Protein AF-A0AAN9PXI4-F1 (afdb_monomer_lite)

Sequence (102 aa):
MTLRRLSSAINKPSTNDISIYRMPASLSMQGKGKSHATWIKQLNDPLQVIHPEIEDIIELEKARQWEGLEPIPSEGFSSLPVTQAVGSMITNEYSKGYPDAR

Organism: Canavalia gladiata (NCBI:txid3824)

Secondary structure (DSSP, 8-state):
------------------------TTS----TTSHHHHHHHHHHS-HHHH-HHHHHHHHHHHHHHHHS----TT--PPPHHHHHHHTSGGGG----S-TT--

pLDDT: mean 76.48, std 25.67, range [32.84, 98.56]

Foldseek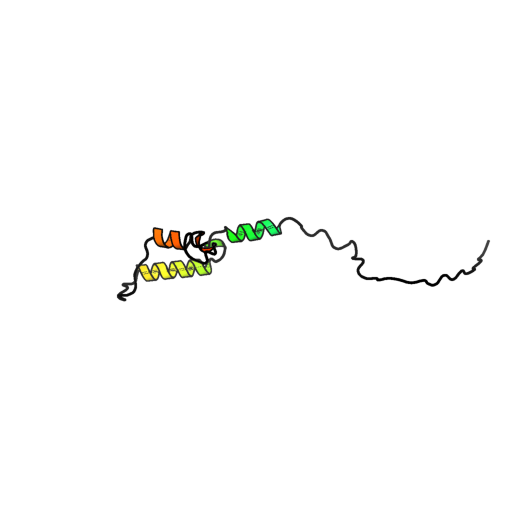 3Di:
DDDDDDDDDDDDDDDDDDDDDPDPPPPDDPDDPPPVVVVVCQVPDDCCVNPVVVVVVVVVVVVVVVVDDDPDPVDDDDDPVVVVVVPDPPVVDDDPDDVPPD

Structure (mmCIF, N/CA/C/O backbone):
data_AF-A0AAN9PXI4-F1
#
_entry.id   AF-A0AAN9PXI4-F1
#
loop_
_atom_site.group_PDB
_atom_site.id
_atom_site.type_symbol
_atom_site.label_atom_id
_atom_site.label_alt_id
_atom_site.label_comp_id
_atom_site.label_asym_id
_atom_site.label_entity_id
_atom_site.label_seq_id
_atom_site.pdbx_PDB_ins_code
_atom_site.Cartn_x
_atom_site.Cartn_y
_atom_site.Cartn_z
_atom_site.occupancy
_atom_site.B_iso_or_equiv
_atom_site.auth_seq_id
_atom_site.auth_comp_id
_atom_site.auth_asym_id
_atom_site.auth_atom_id
_atom_site.pdbx_PDB_model_num
ATOM 1 N N . MET A 1 1 ? -0.611 28.567 92.867 1.00 42.19 1 MET A N 1
ATOM 2 C CA . MET A 1 1 ? 0.851 28.782 92.913 1.00 42.19 1 MET A CA 1
ATOM 3 C C . MET A 1 1 ? 1.328 29.194 91.532 1.00 42.19 1 MET A C 1
ATOM 5 O O . MET A 1 1 ? 1.082 28.488 90.565 1.00 42.19 1 MET A O 1
ATOM 9 N N . THR A 1 2 ? 1.894 30.390 91.453 1.00 32.84 2 THR A N 1
ATOM 10 C CA . THR A 1 2 ? 2.290 31.131 90.253 1.00 32.84 2 THR A CA 1
ATOM 11 C C . THR A 1 2 ? 3.766 30.934 89.891 1.00 32.84 2 THR A C 1
ATOM 13 O O . THR A 1 2 ? 4.613 30.946 90.772 1.00 32.84 2 THR A O 1
ATOM 16 N N . LEU A 1 3 ? 4.016 30.913 88.576 1.00 34.16 3 LEU A N 1
ATOM 17 C CA . LEU A 1 3 ? 5.112 31.556 87.828 1.00 34.16 3 LEU A CA 1
ATOM 18 C C . LEU A 1 3 ? 6.585 31.099 87.977 1.00 34.16 3 LEU A C 1
ATOM 20 O O . LEU A 1 3 ? 7.262 31.379 88.955 1.00 34.16 3 LEU A O 1
ATOM 24 N N . ARG A 1 4 ? 7.088 30.626 86.819 1.00 41.34 4 ARG A N 1
ATOM 25 C CA . ARG A 1 4 ? 8.221 31.163 86.027 1.00 41.34 4 ARG A CA 1
ATOM 26 C C . ARG A 1 4 ? 9.636 31.062 86.629 1.00 41.34 4 ARG A C 1
ATOM 28 O O . ARG A 1 4 ? 9.985 31.792 87.547 1.00 41.34 4 ARG A O 1
ATOM 35 N N . ARG A 1 5 ? 10.531 30.372 85.907 1.00 37.91 5 ARG A N 1
ATOM 36 C CA . ARG A 1 5 ? 11.911 30.857 85.726 1.00 37.91 5 ARG A CA 1
ATOM 37 C C . ARG A 1 5 ? 12.480 30.481 84.353 1.00 37.91 5 ARG A C 1
ATOM 39 O O . ARG A 1 5 ? 12.539 29.315 83.986 1.00 37.91 5 ARG A O 1
ATOM 46 N N . LEU A 1 6 ? 12.840 31.526 83.613 1.00 38.25 6 LEU A N 1
ATOM 47 C CA . LEU A 1 6 ? 13.599 31.543 82.361 1.00 38.25 6 LEU A CA 1
ATOM 48 C C . LEU A 1 6 ? 15.103 31.483 82.662 1.00 38.25 6 LEU A C 1
ATOM 50 O O . LEU A 1 6 ? 15.532 32.158 83.596 1.00 38.25 6 LEU A O 1
ATOM 54 N N . SER A 1 7 ? 15.870 30.795 81.811 1.00 36.50 7 SER A N 1
ATOM 55 C CA . SER A 1 7 ? 17.274 31.113 81.458 1.00 36.50 7 SER A CA 1
ATOM 56 C C . SER A 1 7 ? 17.770 30.067 80.443 1.00 36.50 7 SER A C 1
ATOM 58 O O . SER A 1 7 ? 17.930 28.906 80.793 1.00 36.50 7 SER A O 1
ATOM 60 N N . SER A 1 8 ? 17.723 30.336 79.135 1.00 37.66 8 SER A N 1
ATOM 61 C CA . SER A 1 8 ? 18.779 30.968 78.319 1.00 37.66 8 SER A CA 1
ATOM 62 C C . SER A 1 8 ? 20.061 30.133 78.196 1.00 37.66 8 SER A C 1
ATOM 64 O O . SER A 1 8 ? 20.972 30.269 79.007 1.00 37.66 8 SER A O 1
ATOM 66 N N . ALA A 1 9 ? 20.164 29.347 77.123 1.00 39.34 9 ALA A N 1
ATOM 67 C CA . ALA A 1 9 ? 21.447 28.942 76.558 1.00 39.34 9 ALA A CA 1
ATOM 68 C C . ALA A 1 9 ? 21.346 28.971 75.029 1.00 39.34 9 ALA A C 1
ATOM 70 O O . ALA A 1 9 ? 20.667 28.167 74.393 1.00 39.34 9 ALA A O 1
ATOM 71 N N . ILE A 1 10 ? 21.979 30.001 74.481 1.00 41.91 10 ILE A N 1
ATOM 72 C CA . ILE A 1 10 ? 22.245 30.239 73.071 1.00 41.91 10 ILE A CA 1
ATOM 73 C C . ILE A 1 10 ? 23.156 29.117 72.574 1.00 41.91 10 ILE A C 1
ATOM 75 O O . ILE A 1 10 ? 24.229 28.927 73.131 1.00 41.91 10 ILE A O 1
ATOM 79 N N . ASN A 1 11 ? 22.763 28.428 71.507 1.00 38.38 11 ASN A N 1
ATOM 80 C CA . ASN A 1 11 ? 23.711 27.728 70.648 1.00 38.38 11 ASN A CA 1
ATOM 81 C C . ASN A 1 11 ? 23.388 28.075 69.194 1.00 38.38 11 ASN A C 1
ATOM 83 O O . ASN A 1 11 ? 22.360 27.691 68.641 1.00 38.38 11 ASN A O 1
ATOM 87 N N . LYS A 1 12 ? 24.277 28.864 68.602 1.00 36.66 12 LYS A N 1
ATOM 88 C CA . LYS A 1 12 ? 24.357 29.214 67.183 1.00 36.66 12 LYS A CA 1
ATOM 89 C C . LYS A 1 12 ? 25.854 29.157 66.834 1.00 36.66 12 LYS A C 1
ATOM 91 O O . LYS A 1 12 ? 26.664 29.449 67.708 1.00 36.66 12 LYS A O 1
ATOM 96 N N . PRO A 1 13 ? 26.224 28.974 65.566 1.00 44.25 13 PRO A N 1
ATOM 97 C CA . PRO A 1 13 ? 26.107 27.758 64.765 1.00 44.25 13 PRO A CA 1
ATOM 98 C C . PRO A 1 13 ? 27.508 27.247 64.347 1.00 44.25 13 PRO A C 1
ATOM 100 O O . PRO A 1 13 ? 28.476 27.997 64.387 1.00 44.25 13 PRO A O 1
ATOM 103 N N . SER A 1 14 ? 27.620 26.008 63.866 1.00 35.44 14 SER A N 1
ATOM 104 C CA . SER A 1 14 ? 28.750 25.593 63.015 1.00 35.44 14 SER A CA 1
ATOM 105 C C . SER A 1 14 ? 28.206 24.593 61.991 1.00 35.44 14 SER A C 1
ATOM 107 O O . SER A 1 14 ? 27.852 23.479 62.352 1.00 35.44 14 SER A O 1
ATOM 109 N N . THR A 1 15 ? 27.747 25.091 60.841 1.00 37.88 15 THR A N 1
ATOM 110 C CA . THR A 1 15 ? 28.467 25.143 59.549 1.00 37.88 15 THR A CA 1
ATOM 111 C C . THR A 1 15 ? 28.334 23.839 58.761 1.00 37.88 15 THR A C 1
ATOM 113 O O . THR A 1 15 ? 28.874 22.820 59.181 1.00 37.88 15 THR A O 1
ATOM 116 N N . ASN A 1 16 ? 27.713 23.980 57.579 1.00 38.41 16 ASN A N 1
ATOM 117 C CA . ASN A 1 16 ? 27.807 23.124 56.386 1.00 38.41 16 ASN A CA 1
ATOM 118 C C . ASN A 1 16 ? 26.824 21.929 56.402 1.00 38.41 16 ASN A C 1
ATOM 120 O O . ASN A 1 16 ? 26.879 21.102 57.297 1.00 38.41 16 ASN A O 1
ATOM 124 N N . ASP A 1 17 ? 25.878 21.728 55.483 1.00 34.78 17 ASP A N 1
ATOM 125 C CA . ASP A 1 17 ? 25.641 22.331 54.176 1.00 34.78 17 ASP A CA 1
ATOM 126 C C . ASP A 1 17 ? 24.232 21.938 53.663 1.00 34.78 17 ASP A C 1
ATOM 128 O O . ASP A 1 17 ? 23.763 20.826 53.891 1.00 34.78 17 ASP A O 1
ATOM 132 N N . ILE A 1 18 ? 23.595 22.868 52.939 1.00 37.62 18 ILE A N 1
ATOM 133 C CA . ILE A 1 18 ? 22.631 22.650 51.838 1.00 37.62 18 ILE A CA 1
ATOM 134 C C . ILE A 1 18 ? 21.244 22.046 52.202 1.00 37.62 18 ILE A C 1
ATOM 136 O O . ILE A 1 18 ? 20.970 20.854 52.101 1.00 37.62 18 ILE A O 1
ATOM 140 N N . SER A 1 19 ? 20.299 22.956 52.496 1.00 44.34 19 SER A N 1
ATOM 141 C CA . SER A 1 19 ? 18.893 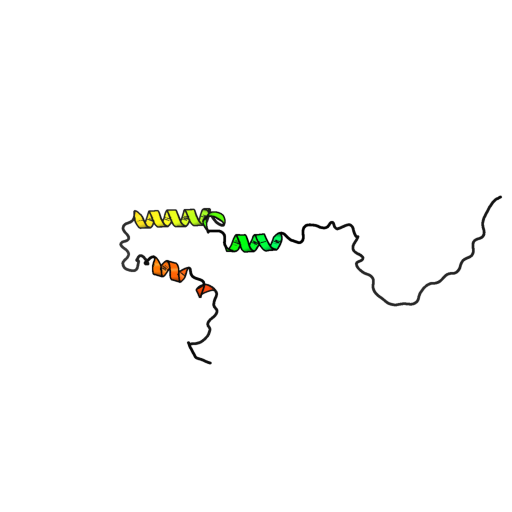22.882 52.023 1.00 44.34 19 SER A CA 1
ATOM 142 C C . SER A 1 19 ? 18.920 22.663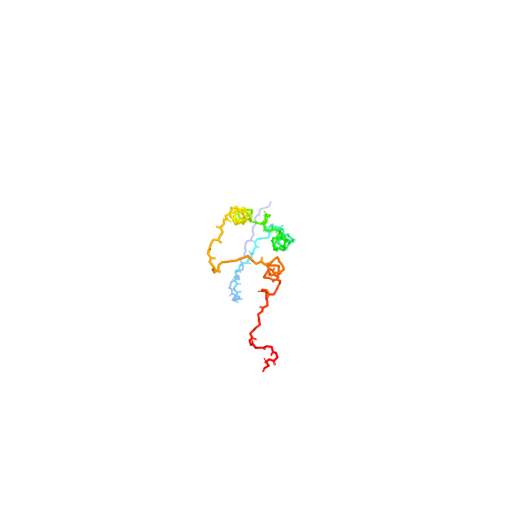 50.500 1.00 44.34 19 SER A C 1
ATOM 144 O O . SER A 1 19 ? 19.845 23.165 49.879 1.00 44.34 19 SER A O 1
ATOM 146 N N . ILE A 1 20 ? 18.031 21.927 49.823 1.00 39.44 20 ILE A N 1
ATOM 147 C CA . ILE A 1 20 ? 16.667 22.344 49.450 1.00 39.44 20 ILE A CA 1
ATOM 148 C C . ILE A 1 20 ? 15.887 21.116 48.926 1.00 39.44 20 ILE A C 1
ATOM 150 O O . ILE A 1 20 ? 16.472 20.227 48.317 1.00 39.44 20 ILE A O 1
ATOM 154 N N . TYR A 1 21 ? 14.561 21.132 49.116 1.00 33.91 21 TYR A N 1
ATOM 155 C CA . TYR A 1 21 ? 13.534 20.163 48.671 1.00 33.91 21 TYR A CA 1
ATOM 156 C C . TYR A 1 21 ? 13.173 19.006 49.623 1.00 33.91 21 TYR A C 1
ATOM 158 O O . TYR A 1 21 ? 13.253 17.828 49.289 1.00 33.91 21 TYR A O 1
ATOM 166 N N . ARG A 1 22 ? 12.596 19.348 50.784 1.00 43.53 22 ARG A N 1
ATOM 167 C CA . ARG A 1 22 ? 11.615 18.472 51.448 1.00 43.53 22 ARG A CA 1
ATOM 168 C C . ARG A 1 22 ? 10.278 18.607 50.710 1.00 43.53 22 ARG A C 1
ATOM 170 O O . ARG A 1 22 ? 9.568 19.590 50.906 1.00 43.53 22 ARG A O 1
ATOM 177 N N . MET A 1 23 ? 9.954 17.647 49.848 1.00 43.47 23 MET A N 1
ATOM 178 C CA . MET A 1 23 ? 8.632 17.554 49.218 1.00 43.47 23 MET A CA 1
ATOM 179 C C . MET A 1 23 ? 7.559 17.264 50.285 1.00 43.47 23 MET A C 1
ATOM 181 O O . MET A 1 23 ? 7.797 16.424 51.158 1.00 43.47 23 MET A O 1
ATOM 185 N N . PRO A 1 24 ? 6.389 17.928 50.259 1.00 41.69 24 PRO A N 1
ATOM 186 C CA . PRO A 1 24 ? 5.292 17.581 51.151 1.00 41.69 24 PRO A CA 1
ATOM 187 C C . PRO A 1 24 ? 4.755 16.190 50.792 1.00 41.69 24 PRO A C 1
ATOM 189 O O . PRO A 1 24 ? 4.493 15.889 49.628 1.00 41.69 24 PRO A O 1
ATOM 192 N N . ALA A 1 25 ? 4.557 15.347 51.807 1.00 52.38 25 ALA A N 1
ATOM 193 C CA . ALA A 1 25 ? 4.014 13.989 51.707 1.00 52.38 25 ALA A CA 1
ATOM 194 C C . ALA A 1 25 ? 2.511 13.949 51.339 1.00 52.38 25 ALA A C 1
ATOM 196 O O . ALA A 1 25 ? 1.779 13.070 51.785 1.00 52.38 25 ALA A O 1
ATOM 197 N N . SER A 1 26 ? 2.032 14.923 50.564 1.00 46.06 26 SER A N 1
ATOM 198 C CA . SER A 1 26 ? 0.636 15.058 50.144 1.00 46.06 26 SER A CA 1
ATOM 199 C C . SER A 1 26 ? 0.448 15.039 48.628 1.00 46.06 26 SER A C 1
ATOM 201 O O . SER A 1 26 ? -0.690 15.145 48.173 1.00 46.06 26 SER A O 1
ATOM 203 N N . LEU A 1 27 ? 1.507 14.828 47.832 1.00 39.56 27 LEU A N 1
ATOM 204 C CA . LEU A 1 27 ? 1.334 14.490 46.419 1.00 39.56 27 LEU A CA 1
ATOM 205 C C . LEU A 1 27 ? 0.924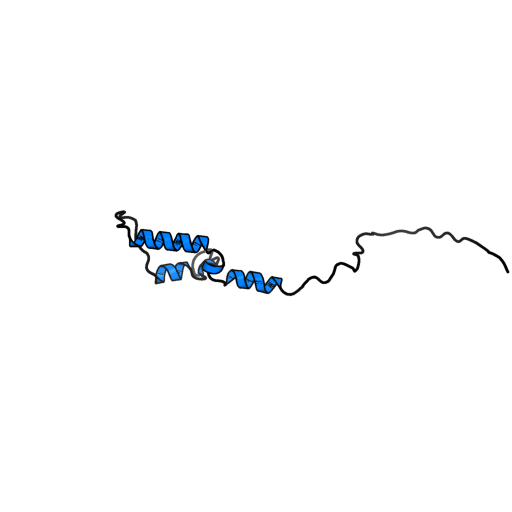 13.016 46.297 1.00 39.56 27 LEU A C 1
ATOM 207 O O . LEU A 1 27 ? 1.725 12.114 46.066 1.00 39.56 27 LEU A O 1
ATOM 211 N N . SER A 1 28 ? -0.361 12.831 46.591 1.00 43.12 28 SER A N 1
ATOM 212 C CA . SER A 1 28 ? -1.273 11.801 46.122 1.00 43.12 28 SER A CA 1
ATOM 213 C C . SER A 1 28 ? -0.672 10.843 45.092 1.00 43.12 28 SER A C 1
ATOM 215 O O . SER A 1 28 ? -0.181 11.226 44.031 1.00 43.12 28 SER A O 1
ATOM 217 N N . MET A 1 29 ? -0.786 9.561 45.422 1.00 46.94 29 MET A N 1
ATOM 218 C CA . MET A 1 29 ? -0.483 8.409 44.589 1.00 46.94 29 MET A CA 1
ATOM 219 C C . MET A 1 29 ? -1.352 8.355 43.318 1.00 46.94 29 MET A C 1
ATOM 221 O O . MET A 1 29 ? -2.239 7.510 43.194 1.00 46.94 29 MET A O 1
ATOM 225 N N . GLN A 1 30 ? -1.092 9.209 42.328 1.00 47.84 30 GLN A N 1
ATOM 226 C CA . GLN A 1 30 ? -1.676 9.050 40.996 1.00 47.84 30 GLN A CA 1
ATOM 227 C C . GLN A 1 30 ? -0.924 7.968 40.190 1.00 47.84 30 GLN A C 1
ATOM 229 O O . GLN A 1 30 ? 0.093 8.214 39.549 1.00 47.84 30 GLN A O 1
ATOM 234 N N . GLY A 1 31 ? -1.473 6.749 40.206 1.00 48.69 31 GLY A N 1
ATOM 235 C CA . GLY A 1 31 ? -1.656 5.930 38.997 1.00 48.69 31 GLY A CA 1
ATOM 236 C C . GLY A 1 31 ? -0.422 5.382 38.267 1.00 48.69 31 GLY A C 1
ATOM 237 O O . GLY A 1 31 ? -0.383 5.398 37.037 1.00 48.69 31 GLY A O 1
ATOM 238 N N . LYS A 1 32 ? 0.563 4.843 38.985 1.00 50.44 32 LYS A N 1
ATOM 239 C CA . LYS A 1 32 ? 1.744 4.176 38.407 1.00 50.44 32 LYS A CA 1
ATOM 240 C C . LYS A 1 32 ? 1.371 2.767 37.900 1.00 50.44 32 LYS A C 1
ATOM 242 O O . LYS A 1 32 ? 1.479 1.797 38.638 1.00 50.44 32 LYS A O 1
ATOM 247 N N . GLY A 1 33 ? 0.859 2.650 36.671 1.00 51.97 33 GLY A N 1
ATOM 248 C CA . GLY A 1 33 ? 0.571 1.330 36.076 1.00 51.97 33 GLY A CA 1
ATOM 249 C C . GLY A 1 33 ? -0.208 1.293 34.757 1.00 51.97 33 GLY A C 1
ATOM 250 O O . GLY A 1 33 ? -0.254 0.245 34.124 1.00 51.97 33 GLY A O 1
ATOM 251 N N . LYS A 1 34 ? -0.808 2.408 34.312 1.00 53.66 34 LYS A N 1
ATOM 252 C CA . LYS A 1 34 ? -1.677 2.423 33.115 1.00 53.66 34 LYS A CA 1
ATOM 253 C C . LYS A 1 34 ? -1.040 3.014 31.855 1.00 53.66 34 LYS A C 1
ATOM 255 O O . LYS A 1 34 ? -1.522 2.735 30.768 1.00 53.66 34 LYS A O 1
ATOM 260 N N . SER A 1 35 ? 0.035 3.796 31.972 1.00 63.56 35 SER A N 1
ATOM 261 C CA . SER A 1 35 ? 0.631 4.495 30.822 1.00 63.56 35 SER A CA 1
ATOM 262 C C . SER A 1 35 ? 1.247 3.545 29.798 1.00 63.56 35 SER A C 1
ATOM 264 O O . SER A 1 35 ? 1.119 3.786 28.604 1.00 63.56 35 SER A O 1
ATOM 266 N N . HIS A 1 36 ? 1.868 2.450 30.248 1.00 63.56 36 HIS A N 1
ATOM 267 C CA . HIS A 1 36 ? 2.582 1.524 29.369 1.00 63.56 36 HIS A CA 1
ATOM 268 C C . HIS A 1 36 ? 1.653 0.731 28.436 1.00 63.56 36 HIS A C 1
ATOM 270 O O . HIS A 1 36 ? 2.006 0.454 27.297 1.00 63.56 36 HIS A O 1
ATOM 276 N N . ALA A 1 37 ? 0.451 0.381 28.896 1.00 72.75 37 ALA A N 1
ATOM 277 C CA . ALA A 1 37 ? -0.512 -0.343 28.069 1.00 72.75 37 ALA A CA 1
ATOM 278 C C . ALA A 1 37 ? -1.087 0.535 26.940 1.00 72.75 37 ALA A C 1
ATOM 280 O O . ALA A 1 37 ? -1.426 0.021 25.878 1.00 72.75 37 ALA A O 1
ATOM 281 N N . THR A 1 38 ? -1.168 1.854 27.145 1.00 87.50 38 THR A N 1
ATOM 282 C CA . THR A 1 38 ? -1.842 2.772 26.216 1.00 87.50 38 THR A CA 1
ATOM 283 C C . THR A 1 38 ? -1.068 2.995 24.915 1.00 87.50 38 THR A C 1
ATOM 285 O O . THR A 1 38 ? -1.657 2.892 23.845 1.00 87.50 38 THR A O 1
ATOM 288 N N . TRP A 1 39 ? 0.242 3.262 24.975 1.00 91.25 39 TRP A N 1
ATOM 289 C CA . TRP A 1 39 ? 1.041 3.523 23.764 1.00 91.25 39 TRP A CA 1
ATOM 290 C C . TRP A 1 39 ? 1.285 2.252 22.942 1.00 91.25 39 TRP A C 1
ATOM 292 O O . TRP A 1 39 ? 1.239 2.298 21.720 1.00 91.25 39 TRP A O 1
ATOM 302 N N . ILE A 1 40 ? 1.459 1.097 23.596 1.00 93.31 40 ILE A N 1
ATOM 303 C CA . ILE A 1 40 ? 1.562 -0.194 22.897 1.00 93.31 40 ILE A CA 1
ATOM 304 C C . ILE A 1 40 ? 0.268 -0.508 22.155 1.00 93.31 40 ILE A C 1
ATOM 306 O O . ILE A 1 40 ? 0.315 -0.970 21.016 1.00 93.31 40 ILE A O 1
ATOM 310 N N . LYS A 1 41 ? -0.883 -0.252 22.787 1.00 93.06 41 LYS A N 1
ATOM 311 C CA . LYS A 1 41 ? -2.179 -0.403 22.128 1.00 93.06 41 LYS A CA 1
ATOM 312 C C . LYS A 1 41 ? -2.252 0.496 20.893 1.00 93.06 41 LYS A C 1
ATOM 314 O O . LYS A 1 41 ? -2.553 0.004 19.816 1.00 93.06 41 LYS A O 1
ATOM 319 N N . GLN A 1 42 ? -1.876 1.767 21.033 1.00 93.75 42 GLN A N 1
ATOM 320 C CA . GLN A 1 42 ? -1.882 2.717 19.923 1.00 93.75 42 GLN A CA 1
ATOM 321 C C . GLN A 1 42 ? -1.013 2.270 18.734 1.00 93.75 42 GLN A C 1
ATOM 323 O O . GLN A 1 42 ? -1.412 2.462 17.594 1.00 93.75 42 GLN A O 1
ATOM 328 N N . LEU A 1 43 ? 0.151 1.658 18.982 1.00 95.19 43 LEU A N 1
ATOM 329 C CA . LEU A 1 43 ? 1.049 1.176 17.922 1.00 95.19 43 LEU A CA 1
ATOM 330 C C . LEU A 1 43 ? 0.515 -0.040 17.145 1.00 95.19 43 LEU A C 1
ATOM 332 O O . LEU A 1 43 ? 0.998 -0.301 16.049 1.00 95.19 43 LEU A O 1
ATOM 336 N N . ASN A 1 44 ? -0.424 -0.800 17.717 1.00 95.94 44 ASN A N 1
ATOM 337 C CA . ASN A 1 44 ? -0.943 -2.041 17.125 1.00 95.94 44 ASN A CA 1
ATOM 338 C C . ASN A 1 44 ? -2.420 -1.955 16.712 1.00 95.94 44 ASN A C 1
ATOM 340 O O . ASN A 1 44 ? -2.931 -2.879 16.080 1.00 95.94 44 ASN A O 1
ATOM 344 N N . ASP A 1 45 ? -3.120 -0.889 17.098 1.00 96.19 45 ASP A N 1
ATOM 345 C CA . ASP A 1 45 ? -4.477 -0.627 16.635 1.00 96.19 45 ASP A CA 1
ATOM 346 C C . ASP A 1 45 ? -4.469 -0.362 15.114 1.00 96.19 45 ASP A C 1
ATOM 348 O O . ASP A 1 45 ? -3.509 0.197 14.575 1.00 96.19 45 ASP A O 1
ATOM 352 N N . PRO A 1 46 ? -5.537 -0.746 14.399 1.00 97.44 46 PRO A N 1
ATOM 353 C CA . PRO A 1 46 ? -5.606 -0.577 12.954 1.00 97.44 46 PRO A CA 1
ATOM 354 C C . PRO A 1 46 ? -5.767 0.903 12.567 1.00 97.44 46 PRO A C 1
ATOM 356 O O . PRO A 1 46 ? -6.246 1.720 13.362 1.00 97.44 46 PRO A O 1
ATOM 359 N N . LEU A 1 47 ? -5.405 1.247 11.324 1.00 95.81 47 LEU A N 1
ATOM 360 C CA . LEU A 1 47 ? -5.390 2.633 10.838 1.00 95.81 47 LEU A CA 1
ATOM 361 C C . LEU A 1 47 ? -6.746 3.329 11.014 1.00 95.81 47 LEU A C 1
ATOM 363 O O . LEU A 1 47 ? -6.784 4.476 11.440 1.00 95.81 47 LEU A O 1
ATOM 367 N N . GLN A 1 48 ? -7.849 2.609 10.808 1.00 96.56 48 GLN A N 1
ATOM 368 C CA . GLN A 1 48 ? -9.215 3.118 10.956 1.00 96.56 48 GLN A CA 1
ATOM 369 C C . GLN A 1 48 ? -9.525 3.601 12.379 1.00 96.56 48 GLN A C 1
ATOM 371 O O . GLN A 1 48 ? -10.315 4.520 12.571 1.00 96.56 48 GLN A O 1
ATOM 376 N N . VAL A 1 49 ? -8.913 2.979 13.392 1.00 95.94 49 VAL A N 1
ATOM 377 C CA . VAL A 1 49 ? -9.120 3.335 14.803 1.00 95.94 49 VAL A CA 1
ATOM 378 C C . VAL A 1 49 ? -8.242 4.519 15.201 1.00 95.94 49 VAL A C 1
ATOM 380 O O . VAL A 1 49 ? -8.671 5.357 15.991 1.00 95.94 49 VAL A O 1
ATOM 383 N N . ILE A 1 50 ? -7.019 4.591 14.669 1.00 96.31 50 ILE A N 1
ATOM 384 C CA . ILE A 1 50 ? -6.050 5.635 15.028 1.00 96.31 50 ILE A CA 1
ATOM 385 C C . ILE A 1 50 ? -6.263 6.920 14.212 1.00 96.31 50 ILE A C 1
ATOM 387 O O . ILE A 1 50 ? -6.198 8.015 14.769 1.00 96.31 50 ILE A O 1
ATOM 391 N N . HIS A 1 51 ? -6.535 6.792 12.912 1.00 97.06 51 HIS A N 1
ATOM 392 C CA . HIS A 1 51 ? -6.674 7.885 11.947 1.00 97.06 51 HIS A CA 1
ATOM 393 C C . HIS A 1 51 ? -7.801 7.611 10.927 1.00 97.06 51 HIS A C 1
ATOM 395 O O . HIS A 1 51 ? -7.516 7.346 9.756 1.00 97.06 51 HIS A O 1
ATOM 401 N N . PRO A 1 52 ? -9.083 7.721 11.329 1.00 97.38 52 PRO A N 1
ATOM 402 C CA . PRO A 1 52 ? -10.219 7.497 10.427 1.00 97.38 52 PRO A CA 1
ATOM 403 C C . PRO A 1 52 ? -10.223 8.445 9.218 1.00 97.38 52 PRO A C 1
ATOM 405 O O . PRO A 1 52 ? -10.517 8.020 8.111 1.00 97.38 52 PRO A O 1
ATOM 408 N N . GLU A 1 53 ? -9.800 9.700 9.394 1.00 97.56 53 GLU A N 1
ATOM 409 C CA . GLU A 1 53 ? -9.720 10.674 8.293 1.00 97.56 53 GLU A CA 1
ATOM 410 C C . GLU A 1 53 ? -8.735 10.246 7.191 1.00 97.56 53 GLU A C 1
ATOM 412 O O . GLU A 1 53 ? -8.963 10.510 6.014 1.00 97.56 53 GLU A O 1
ATOM 417 N N . ILE A 1 54 ? -7.635 9.574 7.558 1.00 97.88 54 ILE A N 1
ATOM 418 C CA . ILE A 1 54 ? -6.648 9.077 6.587 1.00 97.88 54 ILE A CA 1
ATOM 419 C C . ILE A 1 54 ? -7.201 7.857 5.853 1.00 97.88 54 ILE A C 1
ATOM 421 O O . ILE A 1 54 ? -7.001 7.742 4.645 1.00 97.88 54 ILE A O 1
ATOM 425 N N . GLU A 1 55 ? -7.902 6.969 6.561 1.00 97.94 55 GLU A N 1
ATOM 426 C CA . GLU A 1 55 ? -8.588 5.847 5.918 1.00 97.94 55 GLU A CA 1
ATOM 427 C C . GLU A 1 55 ? -9.579 6.349 4.863 1.00 97.94 55 GLU A C 1
ATOM 429 O O . GLU A 1 55 ? -9.547 5.880 3.728 1.00 97.94 55 GLU A O 1
ATOM 434 N N . ASP A 1 56 ? -10.400 7.343 5.208 1.00 98.38 56 ASP A N 1
ATOM 435 C CA . ASP A 1 56 ? -11.391 7.908 4.291 1.00 98.38 56 ASP A CA 1
ATOM 436 C C . ASP A 1 56 ? -10.726 8.474 3.026 1.00 98.38 56 ASP A C 1
ATOM 438 O O . ASP A 1 56 ? -11.202 8.244 1.915 1.00 98.38 56 ASP A O 1
ATOM 442 N N . ILE A 1 57 ? -9.582 9.156 3.162 1.00 98.56 57 ILE A N 1
ATOM 443 C CA . ILE A 1 57 ? -8.803 9.648 2.014 1.00 98.56 57 ILE A CA 1
ATOM 444 C C . ILE A 1 57 ? -8.309 8.486 1.140 1.00 98.56 57 ILE A C 1
ATOM 446 O O . ILE A 1 57 ? -8.369 8.573 -0.088 1.00 98.56 57 ILE A O 1
ATOM 450 N N . ILE A 1 58 ? -7.834 7.397 1.750 1.00 98.25 58 ILE A N 1
ATOM 451 C CA . ILE A 1 58 ? -7.374 6.207 1.023 1.00 98.25 58 ILE A CA 1
ATOM 452 C C . ILE A 1 58 ? -8.537 5.553 0.266 1.00 98.25 58 ILE A C 1
ATOM 454 O O . ILE A 1 58 ? -8.367 5.177 -0.893 1.00 98.25 58 ILE A O 1
ATOM 458 N N . GLU A 1 59 ? -9.713 5.426 0.881 1.00 98.31 59 GLU A N 1
ATOM 459 C CA . GLU A 1 59 ? -10.903 4.859 0.232 1.00 98.31 59 GLU A CA 1
ATOM 460 C C . GLU A 1 59 ? -11.414 5.736 -0.917 1.00 98.31 59 GLU A C 1
ATOM 462 O O . GLU A 1 59 ? -11.750 5.220 -1.985 1.00 98.31 59 GLU A O 1
ATOM 467 N N . LEU A 1 60 ? -11.393 7.061 -0.753 1.00 98.38 60 LEU A N 1
ATOM 468 C CA . LEU A 1 60 ? -11.722 7.996 -1.831 1.00 98.38 60 LEU A CA 1
ATOM 469 C C . LEU A 1 60 ? -10.756 7.871 -3.017 1.00 98.38 60 LEU A C 1
ATOM 471 O O . LEU A 1 60 ? -11.198 7.874 -4.167 1.00 98.38 60 LEU A O 1
ATOM 475 N N . GLU A 1 61 ? -9.455 7.713 -2.766 1.00 98.25 61 GLU A N 1
ATOM 476 C CA . GLU A 1 61 ? -8.476 7.518 -3.840 1.00 98.25 61 GLU A CA 1
ATOM 477 C C . GLU A 1 61 ? -8.627 6.149 -4.518 1.00 98.25 61 GLU A C 1
ATOM 479 O O . GLU A 1 61 ? -8.532 6.059 -5.743 1.00 98.25 61 GLU A O 1
ATOM 484 N N . LYS A 1 62 ? -8.937 5.087 -3.762 1.00 97.81 62 LYS A N 1
ATOM 485 C CA . LYS A 1 62 ? -9.272 3.775 -4.342 1.00 97.81 62 LYS A CA 1
ATOM 486 C C . LYS A 1 62 ? -10.475 3.876 -5.278 1.00 97.81 62 LYS A C 1
ATOM 488 O O . LYS A 1 62 ? -10.425 3.338 -6.382 1.00 97.81 62 LYS A O 1
ATOM 493 N N . ALA A 1 63 ? -11.532 4.578 -4.864 1.00 98.00 63 ALA A N 1
ATOM 494 C CA . ALA A 1 63 ? -12.712 4.801 -5.696 1.00 98.00 63 ALA A CA 1
ATOM 495 C C . ALA A 1 63 ? -12.366 5.606 -6.959 1.00 98.00 63 ALA A C 1
ATOM 497 O O . ALA A 1 63 ? -12.743 5.208 -8.061 1.00 98.00 63 ALA A O 1
ATOM 498 N N . ARG A 1 64 ? -11.564 6.673 -6.831 1.00 98.12 64 ARG A N 1
ATOM 499 C CA . ARG A 1 64 ? -11.094 7.467 -7.978 1.00 98.12 64 ARG A CA 1
ATOM 500 C C . ARG A 1 64 ? -10.330 6.610 -8.992 1.00 98.12 64 ARG A C 1
ATOM 502 O O . ARG A 1 64 ? -10.590 6.714 -10.189 1.00 98.12 64 ARG A O 1
ATOM 509 N N . GLN A 1 65 ? -9.405 5.772 -8.524 1.00 97.44 65 GLN A N 1
ATOM 510 C CA . GLN A 1 65 ? -8.619 4.879 -9.383 1.00 97.44 65 GLN A CA 1
ATOM 511 C C . GLN A 1 65 ? -9.464 3.776 -10.024 1.00 97.44 65 GLN A C 1
ATOM 513 O O . GLN A 1 65 ? -9.169 3.359 -11.140 1.00 97.44 65 GLN A O 1
ATOM 518 N N . TRP A 1 66 ? -10.506 3.302 -9.338 1.00 96.94 66 TRP A N 1
ATOM 519 C CA . TRP A 1 66 ? -11.441 2.325 -9.892 1.00 96.94 66 TRP A CA 1
ATOM 520 C C . TRP A 1 66 ? -12.270 2.936 -11.025 1.00 96.94 66 TRP A C 1
ATOM 522 O O . TRP A 1 66 ? -12.423 2.329 -12.085 1.00 96.94 66 TRP A O 1
ATOM 532 N N . GLU A 1 67 ? -12.864 4.104 -10.785 1.00 97.12 67 GLU A N 1
ATOM 533 C CA . GLU A 1 67 ? -13.823 4.728 -11.703 1.00 97.12 67 GLU A CA 1
ATOM 534 C C . GLU A 1 67 ? -13.142 5.419 -12.895 1.00 97.12 67 GLU A C 1
ATOM 536 O O . GLU A 1 67 ? -13.747 5.567 -13.960 1.00 97.12 67 GLU A O 1
ATOM 541 N N . GLY A 1 68 ? -11.889 5.846 -12.725 1.00 92.88 68 GLY A N 1
ATOM 542 C CA . GLY A 1 68 ? -11.112 6.549 -13.736 1.00 92.88 68 GLY A CA 1
ATOM 543 C C . GLY A 1 68 ? -10.458 5.628 -14.767 1.00 92.88 68 GLY A C 1
ATOM 544 O O . GLY A 1 68 ? -9.909 4.578 -14.448 1.00 92.88 68 GLY A O 1
ATOM 545 N N . LEU A 1 69 ? -10.439 6.072 -16.026 1.00 92.12 69 LEU A N 1
ATOM 546 C CA . LEU A 1 69 ? -9.458 5.585 -16.994 1.00 92.12 69 LEU A CA 1
ATOM 547 C C . LEU A 1 69 ? -8.172 6.379 -16.783 1.00 92.12 69 LEU A C 1
ATOM 549 O O . LEU A 1 69 ? -8.207 7.599 -16.913 1.00 92.12 69 LEU A O 1
ATOM 553 N N . GLU A 1 70 ? -7.064 5.702 -16.489 1.00 91.50 70 GLU A N 1
ATOM 554 C CA . GLU A 1 70 ? -5.761 6.337 -16.265 1.00 91.50 70 GLU A CA 1
ATOM 555 C C . GLU A 1 70 ? -4.900 6.227 -17.542 1.00 91.50 70 GLU A C 1
ATOM 557 O O . GLU A 1 70 ? -4.360 5.155 -17.829 1.00 91.50 70 GLU A O 1
ATOM 562 N N . PRO A 1 71 ? -4.810 7.282 -18.384 1.00 93.50 71 PRO A N 1
ATOM 563 C CA . PRO A 1 71 ? -4.139 7.212 -19.684 1.00 93.50 71 PRO A CA 1
ATOM 564 C C . PRO A 1 71 ? -2.636 7.520 -19.609 1.00 93.50 71 PRO A C 1
ATOM 566 O O . PRO A 1 71 ? -1.974 7.572 -20.647 1.00 93.50 71 PRO A O 1
ATOM 569 N N . ILE A 1 72 ? -2.101 7.791 -18.418 1.00 96.88 72 ILE A N 1
ATOM 570 C CA . ILE A 1 72 ? -0.723 8.240 -18.227 1.00 96.88 72 ILE A CA 1
ATOM 571 C C . ILE A 1 72 ? 0.226 7.033 -18.364 1.00 96.88 72 ILE A C 1
ATOM 573 O O . ILE A 1 72 ? 0.210 6.150 -17.510 1.00 96.88 72 ILE A O 1
ATOM 577 N N . PRO A 1 73 ? 1.104 6.969 -19.388 1.00 94.94 73 PRO A N 1
ATOM 578 C CA . PRO A 1 73 ? 1.872 5.750 -19.681 1.00 94.94 73 PRO A CA 1
ATOM 579 C C . PRO A 1 73 ? 2.907 5.353 -18.620 1.00 94.94 73 PRO A C 1
ATOM 581 O O . PRO A 1 73 ? 3.392 4.225 -18.624 1.00 94.94 73 PRO A O 1
ATOM 584 N N . SER A 1 74 ? 3.309 6.293 -17.765 1.00 97.06 74 SER A N 1
ATOM 585 C CA . SER A 1 74 ? 4.254 6.054 -16.671 1.00 97.06 74 SER A CA 1
ATOM 586 C C . SER A 1 74 ? 3.585 5.577 -15.385 1.00 97.06 74 SER A C 1
ATOM 588 O O . SER A 1 74 ? 4.289 5.177 -14.460 1.00 97.06 74 SER A O 1
ATOM 590 N N . GLU A 1 75 ? 2.259 5.664 -15.298 1.00 96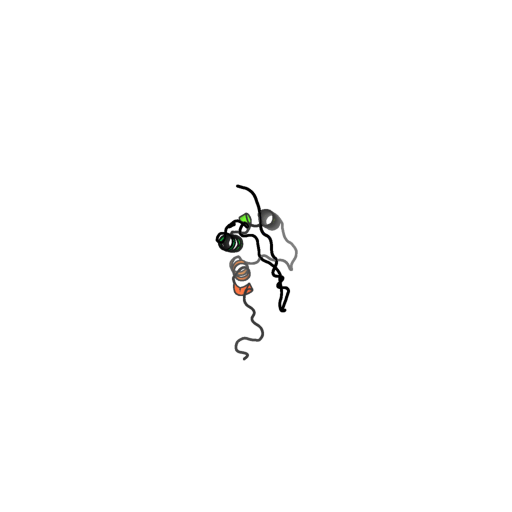.25 75 GLU A N 1
ATOM 591 C CA . GLU A 1 75 ? 1.503 5.231 -14.129 1.00 96.25 75 GLU A CA 1
ATOM 592 C C . GLU A 1 75 ? 1.068 3.770 -14.266 1.00 96.25 75 GLU A C 1
ATOM 594 O O . GLU A 1 75 ? 0.972 3.212 -15.360 1.00 96.25 75 GLU A O 1
ATOM 599 N N . GLY A 1 76 ? 0.844 3.118 -13.127 1.00 93.38 76 GLY A N 1
ATOM 600 C CA . GLY A 1 76 ? 0.432 1.723 -13.079 1.00 93.38 76 GLY A CA 1
ATOM 601 C C . GLY A 1 76 ? 0.011 1.298 -11.678 1.00 93.38 76 GLY A C 1
ATOM 602 O O . GLY A 1 76 ? 0.250 2.000 -10.697 1.00 93.38 76 GLY A O 1
ATOM 603 N N . PHE A 1 77 ? -0.601 0.118 -11.584 1.00 96.50 77 PHE A N 1
ATOM 604 C CA . PHE A 1 77 ? -1.083 -0.440 -10.323 1.00 96.50 77 PHE A CA 1
ATOM 605 C C . PHE A 1 77 ? -0.128 -1.511 -9.797 1.00 96.50 77 PHE A C 1
ATOM 607 O O . PHE A 1 77 ? 0.231 -2.455 -10.503 1.00 96.50 77 PHE A O 1
ATOM 614 N N . SER A 1 78 ? 0.273 -1.378 -8.533 1.00 97.12 78 SER A N 1
ATOM 615 C CA . SER A 1 78 ? 1.071 -2.395 -7.849 1.00 97.12 78 SER A CA 1
ATOM 616 C C . SER A 1 78 ? 0.211 -3.602 -7.465 1.00 97.12 78 SER A C 1
ATOM 618 O O . SER A 1 78 ? -0.964 -3.469 -7.124 1.00 97.12 78 SER A O 1
ATOM 620 N N . SER A 1 79 ? 0.804 -4.797 -7.478 1.00 98.12 79 SER A N 1
ATOM 621 C CA . SER A 1 79 ? 0.130 -6.005 -6.990 1.00 98.12 79 SER A CA 1
ATOM 622 C C . SER A 1 79 ? 0.010 -6.005 -5.460 1.00 98.12 79 SER A C 1
ATOM 624 O O . SER A 1 79 ? 0.873 -5.475 -4.757 1.00 98.12 79 SER A O 1
ATOM 626 N N . LEU A 1 80 ? -1.025 -6.666 -4.927 1.00 97.81 80 LEU A N 1
ATOM 627 C CA . LEU A 1 80 ? -1.236 -6.770 -3.479 1.00 97.81 80 LEU A CA 1
ATOM 628 C C . LEU A 1 80 ? -0.013 -7.332 -2.716 1.00 97.81 80 LEU A C 1
ATOM 630 O O . LEU A 1 80 ? 0.349 -6.731 -1.704 1.00 97.81 80 LEU A O 1
ATOM 634 N N . PRO A 1 81 ? 0.681 -8.397 -3.180 1.00 98.44 81 PRO A N 1
ATOM 635 C CA . PRO A 1 81 ? 1.872 -8.902 -2.493 1.00 98.44 81 PRO A CA 1
ATOM 636 C C . PRO A 1 81 ? 3.007 -7.876 -2.391 1.00 98.44 81 PRO A C 1
ATOM 638 O O . PRO A 1 81 ? 3.702 -7.828 -1.378 1.00 98.44 81 PRO A O 1
ATOM 641 N N . VAL A 1 82 ? 3.185 -7.029 -3.412 1.00 98.19 82 VAL A N 1
ATOM 642 C CA . VAL A 1 82 ? 4.203 -5.966 -3.393 1.00 98.19 82 VAL A CA 1
ATOM 643 C C . VAL A 1 82 ? 3.844 -4.918 -2.342 1.00 98.19 82 VAL A C 1
ATOM 645 O O . VAL A 1 82 ? 4.684 -4.578 -1.513 1.00 98.19 82 VAL A O 1
ATOM 648 N N . THR A 1 83 ? 2.591 -4.460 -2.306 1.00 97.56 83 THR A N 1
ATOM 649 C CA . THR A 1 83 ? 2.130 -3.491 -1.298 1.00 97.56 83 THR A CA 1
ATOM 650 C C . THR A 1 83 ? 2.222 -4.056 0.126 1.00 97.56 83 THR A C 1
ATOM 652 O O . THR A 1 83 ? 2.630 -3.348 1.044 1.00 97.56 83 THR A O 1
ATOM 655 N N . GLN A 1 84 ? 1.927 -5.347 0.318 1.00 98.12 84 GLN A N 1
ATOM 656 C CA . GLN A 1 84 ? 2.100 -6.032 1.606 1.00 98.12 84 GLN A CA 1
ATOM 657 C C . GLN A 1 84 ? 3.569 -6.100 2.044 1.00 98.12 84 GLN A C 1
ATOM 659 O O . GLN A 1 84 ? 3.868 -5.872 3.214 1.00 98.12 84 GLN A O 1
ATOM 664 N N . ALA A 1 85 ? 4.490 -6.385 1.119 1.00 98.00 85 ALA A 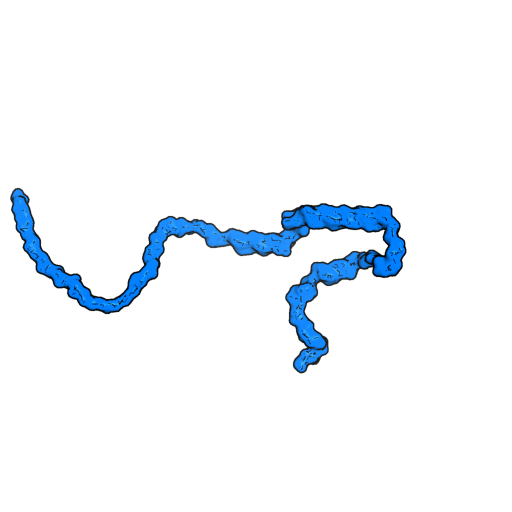N 1
ATOM 665 C CA . ALA A 1 85 ? 5.921 -6.403 1.416 1.00 98.00 85 ALA A CA 1
ATOM 666 C C . ALA A 1 85 ? 6.446 -5.007 1.795 1.00 98.00 85 ALA A C 1
ATOM 668 O O . ALA A 1 85 ? 7.225 -4.886 2.742 1.00 98.00 85 ALA A O 1
ATOM 669 N N . VAL A 1 86 ? 5.984 -3.957 1.106 1.00 98.06 86 VAL A N 1
ATOM 670 C CA . VAL A 1 86 ? 6.323 -2.556 1.417 1.00 98.06 86 VAL A CA 1
ATOM 671 C C . VAL A 1 86 ? 5.843 -2.157 2.817 1.00 98.06 86 VAL A C 1
ATOM 673 O O . VAL A 1 86 ? 6.581 -1.500 3.541 1.00 98.06 86 VAL A O 1
ATOM 676 N N . GLY A 1 87 ? 4.647 -2.592 3.225 1.00 97.00 87 GLY A N 1
ATOM 677 C CA . GLY A 1 87 ? 4.096 -2.343 4.565 1.00 97.00 87 GLY A CA 1
ATOM 678 C C . GLY A 1 87 ? 4.625 -3.265 5.673 1.00 97.00 87 GLY A C 1
ATOM 679 O O . GLY A 1 87 ? 4.036 -3.315 6.751 1.00 97.00 87 GLY A O 1
ATOM 680 N N . SER A 1 88 ? 5.679 -4.044 5.417 1.00 98.06 88 SER A N 1
ATOM 681 C CA . SER A 1 88 ? 6.212 -5.015 6.377 1.00 98.06 88 SER A CA 1
ATOM 682 C C . SER A 1 88 ? 7.231 -4.406 7.348 1.00 98.06 88 SER A C 1
ATOM 684 O O . SER A 1 88 ? 7.721 -3.296 7.170 1.00 98.06 88 SER A O 1
ATOM 686 N N . MET A 1 89 ? 7.620 -5.187 8.360 1.00 97.31 89 MET A N 1
ATOM 687 C CA . MET A 1 89 ? 8.592 -4.795 9.393 1.00 97.31 89 MET A CA 1
ATOM 688 C C . MET A 1 89 ? 10.002 -4.480 8.860 1.00 97.31 89 MET A C 1
ATOM 690 O O . MET A 1 89 ? 10.838 -4.006 9.627 1.00 97.31 89 MET A O 1
ATOM 694 N N . ILE A 1 90 ? 10.287 -4.722 7.572 1.00 96.81 90 ILE A N 1
ATOM 695 C CA . ILE A 1 90 ? 11.591 -4.413 6.963 1.00 96.81 90 ILE A CA 1
ATOM 696 C C . ILE A 1 90 ? 11.951 -2.923 7.077 1.00 96.81 90 ILE A C 1
ATOM 698 O O . ILE A 1 90 ? 13.127 -2.579 7.132 1.00 96.81 90 ILE A O 1
ATOM 702 N N . THR A 1 91 ? 10.952 -2.041 7.188 1.00 96.75 91 THR A N 1
ATOM 703 C CA . THR A 1 91 ? 11.136 -0.591 7.364 1.00 96.75 91 THR A CA 1
ATOM 704 C C . THR A 1 91 ? 11.796 -0.206 8.685 1.00 96.75 91 THR A C 1
ATOM 706 O O . THR A 1 91 ? 12.258 0.922 8.830 1.00 96.75 91 THR A O 1
ATOM 709 N N . ASN A 1 92 ? 11.818 -1.114 9.662 1.00 97.31 92 ASN A N 1
ATOM 710 C CA . ASN A 1 92 ? 12.372 -0.848 10.987 1.00 97.31 92 ASN A CA 1
ATOM 711 C C . ASN A 1 92 ? 13.891 -1.059 11.038 1.00 97.31 92 ASN A C 1
ATOM 713 O O . ASN A 1 92 ? 14.534 -0.617 11.989 1.00 97.31 92 ASN A O 1
ATOM 717 N N . GLU A 1 93 ? 14.452 -1.754 10.049 1.00 96.31 93 GLU A N 1
ATOM 718 C CA . GLU A 1 93 ? 15.850 -2.163 10.055 1.00 96.31 93 GLU A CA 1
ATOM 719 C C . GLU A 1 93 ? 16.761 -1.084 9.455 1.00 96.31 93 GLU A C 1
ATOM 721 O O . GLU A 1 93 ? 16.434 -0.438 8.457 1.00 96.31 93 GLU A O 1
ATOM 726 N N . TYR A 1 94 ? 17.950 -0.917 10.039 1.00 95.31 94 TYR A N 1
ATOM 727 C CA . TYR A 1 94 ? 18.957 0.024 9.556 1.00 95.31 94 TYR A CA 1
ATOM 728 C C . TYR A 1 94 ? 20.178 -0.711 8.992 1.00 95.31 94 TYR A C 1
ATOM 730 O O . TYR A 1 94 ? 21.158 -0.961 9.692 1.00 95.31 94 TYR A O 1
ATOM 738 N N . SER A 1 95 ? 20.146 -1.036 7.699 1.00 92.44 95 SER A N 1
ATOM 739 C CA . SER A 1 95 ? 21.176 -1.856 7.042 1.00 92.44 95 SER A CA 1
ATOM 740 C C . SER A 1 95 ? 22.167 -1.027 6.218 1.00 92.44 95 SER A C 1
ATOM 742 O O . SER A 1 95 ? 22.107 -1.000 4.990 1.00 92.44 95 SER A O 1
ATOM 744 N N . LYS A 1 96 ? 23.107 -0.333 6.874 1.00 91.94 96 LYS A N 1
ATOM 745 C CA . LYS A 1 96 ? 24.229 0.300 6.153 1.00 91.94 96 LYS A CA 1
ATOM 746 C C . LYS A 1 96 ? 25.164 -0.748 5.544 1.00 91.94 96 LYS A C 1
ATOM 748 O O . LYS A 1 96 ? 25.453 -1.757 6.177 1.00 91.94 96 LYS A O 1
ATOM 753 N N . GLY A 1 97 ? 25.732 -0.422 4.383 1.00 90.19 97 GLY A N 1
ATOM 754 C CA . GLY A 1 97 ? 26.739 -1.244 3.710 1.00 90.19 97 GLY A CA 1
ATOM 755 C C . GLY A 1 97 ? 26.137 -2.171 2.658 1.00 90.19 97 GLY A C 1
ATOM 756 O O . GLY A 1 97 ? 25.047 -1.923 2.149 1.00 90.19 97 GLY A O 1
ATOM 757 N N . TYR A 1 98 ? 26.878 -3.218 2.309 1.00 93.38 98 TYR A N 1
ATOM 758 C CA . TYR A 1 98 ? 26.428 -4.274 1.404 1.00 93.38 98 TYR A CA 1
ATOM 759 C C . TYR A 1 98 ? 26.273 -5.586 2.179 1.00 93.38 98 TYR A C 1
ATOM 761 O O . TYR A 1 98 ? 26.915 -5.746 3.221 1.00 93.38 98 TYR A O 1
ATOM 769 N N . PRO A 1 99 ? 25.464 -6.539 1.682 1.00 94.88 99 PRO A N 1
ATOM 770 C CA . PRO A 1 99 ? 25.426 -7.886 2.238 1.00 94.88 99 PRO A CA 1
ATOM 771 C C . PRO A 1 99 ? 26.842 -8.456 2.383 1.00 94.88 99 PRO A C 1
ATOM 773 O O . PRO A 1 99 ? 27.649 -8.352 1.461 1.00 94.88 99 PRO A O 1
ATOM 776 N N . ASP A 1 100 ? 27.143 -9.010 3.557 1.00 87.88 100 ASP A N 1
ATOM 777 C CA . ASP A 1 100 ? 28.434 -9.614 3.920 1.00 87.88 100 ASP A CA 1
ATOM 778 C C . ASP A 1 100 ? 29.683 -8.710 3.830 1.00 87.88 100 ASP A C 1
ATOM 780 O O . ASP A 1 100 ? 30.805 -9.187 4.022 1.00 87.88 100 ASP A O 1
ATOM 784 N N . ALA A 1 101 ? 29.520 -7.398 3.633 1.00 77.50 101 ALA A N 1
ATOM 785 C CA . ALA A 1 101 ? 30.616 -6.439 3.728 1.00 77.50 101 ALA A CA 1
ATOM 786 C C . ALA A 1 101 ? 30.866 -6.079 5.203 1.00 77.50 101 ALA A C 1
ATOM 788 O O . ALA A 1 101 ? 30.174 -5.232 5.769 1.00 77.50 101 ALA A O 1
ATOM 789 N N . ARG A 1 102 ? 31.827 -6.773 5.824 1.00 67.25 102 ARG A N 1
ATOM 790 C CA . ARG A 1 102 ? 32.337 -6.481 7.175 1.00 67.25 102 ARG A CA 1
ATOM 791 C C . ARG A 1 102 ? 33.400 -5.392 7.148 1.00 67.25 102 ARG A C 1
ATOM 793 O O . ARG A 1 102 ? 34.242 -5.433 6.224 1.00 67.25 102 ARG A O 1
#

Radius of gyration: 34.73 Å; chains: 1; bounding box: 46×41×113 Å

InterPro domains:
  IPR015424 Pyridoxal phosphate-dependent transferase [SSF53383] (37-102)
  IPR039429 Serine hydroxymethyltransferase-like domain [PF00464] (49-102)
  IPR049943 Serine hydroxymethyltransferase-like [PTHR11680] (30-102)